Protein AF-A0A4Q3RSC8-F1 (afdb_monomer_lite)

Foldseek 3Di:
DDDDDDDDDPPPDPPVPPPPPPPPDQFQDKDKDKDDDADDDFFDKDWDQDPVRDIDIDGRFDWGFDAPVVCCVVPVPPSPPDWMKMKMWTARDNVSPDIDIDIDTRTDTGTDPDDD

Sequence (116 aa):
MKKHLIFLLLIIGASGDAAAQEKGPLFTGMYVQWGYNTEGYTRSNIQFAMGNGDKFTLHKVKAHDKPDMDAFIKSPFDISIPQYNYRIGFYLNRKKTKAIEVNFDHIKYVVTGGQT

Structure (mmCIF, N/CA/C/O backbone):
data_AF-A0A4Q3RSC8-F1
#
_entry.id   AF-A0A4Q3RSC8-F1
#
loop_
_atom_site.group_PDB
_atom_site.id
_atom_site.type_symbol
_atom_site.label_atom_id
_atom_site.label_alt_id
_atom_site.label_comp_id
_atom_site.label_asym_id
_atom_site.label_entity_id
_atom_site.label_seq_id
_atom_site.pdbx_PDB_ins_code
_atom_site.Cartn_x
_atom_site.Cartn_y
_atom_site.Cartn_z
_atom_site.occupancy
_atom_site.B_iso_or_equiv
_atom_site.auth_seq_id
_atom_site.auth_comp_id
_atom_site.auth_asym_id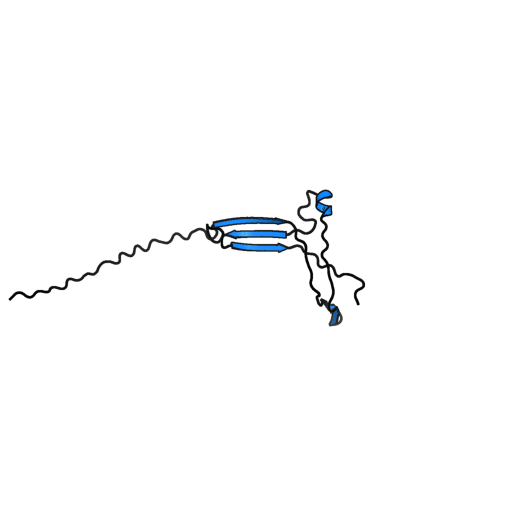
_atom_site.auth_atom_id
_atom_site.pdbx_PDB_model_num
ATOM 1 N N . MET A 1 1 ? -49.230 -55.659 56.842 1.00 42.94 1 MET A N 1
ATOM 2 C CA . MET A 1 1 ? -48.034 -55.607 55.967 1.00 42.94 1 MET A CA 1
ATOM 3 C C . MET A 1 1 ? -48.232 -54.482 54.943 1.00 42.94 1 MET A C 1
ATOM 5 O O . MET A 1 1 ? -48.767 -54.722 53.878 1.00 42.94 1 MET A O 1
ATOM 9 N N . LYS A 1 2 ? -48.102 -53.204 55.331 1.00 45.72 2 LYS A N 1
ATOM 10 C CA . LYS A 1 2 ? -46.996 -52.301 54.923 1.00 45.72 2 LYS A CA 1
ATOM 11 C C . LYS A 1 2 ? -46.200 -52.783 53.706 1.00 45.72 2 LYS A C 1
ATOM 13 O O . LYS A 1 2 ? -45.326 -53.607 53.946 1.00 45.72 2 LYS A O 1
ATOM 18 N N . LYS A 1 3 ? -46.488 -52.244 52.505 1.00 51.22 3 LYS A N 1
ATOM 19 C CA . LYS A 1 3 ? -45.582 -51.852 51.384 1.00 51.22 3 LYS A CA 1
ATOM 20 C C . LYS A 1 3 ? -46.420 -50.957 50.435 1.00 51.22 3 LYS A C 1
ATOM 22 O O . LYS A 1 3 ? -47.244 -51.475 49.699 1.00 51.22 3 LYS A O 1
ATOM 27 N N . HIS A 1 4 ? -46.549 -49.646 50.667 1.00 51.38 4 HIS A N 1
ATOM 28 C CA . HIS A 1 4 ? -45.811 -48.577 49.958 1.00 51.38 4 HIS A CA 1
ATOM 29 C C . HIS A 1 4 ? -45.485 -48.971 48.500 1.00 51.38 4 HIS A C 1
ATOM 31 O O . HIS A 1 4 ? -44.815 -49.971 48.286 1.00 51.38 4 HIS A O 1
ATOM 37 N N . LEU A 1 5 ? -45.931 -48.251 47.469 1.00 51.19 5 LEU A N 1
ATOM 38 C CA . LEU A 1 5 ? -45.363 -46.946 47.145 1.00 51.19 5 LEU A CA 1
ATOM 39 C C . LEU A 1 5 ? -46.244 -46.204 46.118 1.00 51.19 5 LEU A C 1
ATOM 41 O O . LEU A 1 5 ? -46.439 -46.659 44.995 1.00 51.19 5 LEU A O 1
ATOM 45 N N . ILE A 1 6 ? -46.750 -45.045 46.531 1.00 57.00 6 ILE A N 1
ATOM 46 C CA . ILE A 1 6 ? -47.240 -43.966 45.669 1.00 57.00 6 ILE A CA 1
ATOM 47 C C . ILE A 1 6 ? -46.019 -43.427 44.919 1.00 57.00 6 ILE A C 1
ATOM 49 O O . ILE A 1 6 ? -45.071 -42.999 45.576 1.00 57.00 6 ILE A O 1
ATOM 53 N N . PHE A 1 7 ? -46.024 -43.418 43.584 1.00 48.41 7 PHE A N 1
ATOM 54 C CA . PHE A 1 7 ? -45.086 -42.583 42.833 1.00 48.41 7 PHE A CA 1
ATOM 55 C C . PHE A 1 7 ? -45.844 -41.395 42.254 1.00 48.41 7 PHE A C 1
ATOM 57 O O . PHE A 1 7 ? -46.565 -41.481 41.264 1.00 48.41 7 PHE A O 1
ATOM 64 N N . LEU A 1 8 ? -45.731 -40.307 43.008 1.00 48.12 8 LEU A N 1
ATOM 65 C CA . LEU A 1 8 ? -46.261 -38.989 42.738 1.00 48.12 8 LEU A CA 1
ATOM 66 C C . LEU A 1 8 ? -45.620 -38.432 41.458 1.00 48.12 8 LEU A C 1
ATOM 68 O O . LEU A 1 8 ? -44.408 -38.517 41.263 1.00 48.12 8 LEU A O 1
ATOM 72 N N . LEU A 1 9 ? -46.465 -37.847 40.618 1.00 51.16 9 LEU A N 1
ATOM 73 C CA . LEU A 1 9 ? -46.137 -37.050 39.445 1.00 51.16 9 LEU A CA 1
ATOM 74 C C . LEU A 1 9 ? -45.119 -35.946 39.824 1.00 51.16 9 LEU A C 1
ATOM 76 O O . LEU A 1 9 ? -45.501 -34.932 40.403 1.00 51.16 9 LEU A O 1
ATOM 80 N N . LEU A 1 10 ? -43.831 -36.110 39.503 1.00 46.19 10 LEU A N 1
ATOM 81 C CA . LEU A 1 10 ? -42.886 -34.985 39.450 1.00 46.19 10 LEU A CA 1
ATOM 82 C C . LEU A 1 10 ? -42.822 -34.471 38.011 1.00 46.19 10 LEU A C 1
ATOM 84 O O . LEU A 1 10 ? -41.885 -34.740 37.264 1.00 46.19 10 LEU A O 1
ATOM 88 N N . ILE A 1 11 ? -43.831 -33.686 37.636 1.00 53.81 11 ILE A N 1
ATOM 89 C CA . ILE A 1 11 ? -43.637 -32.638 36.634 1.00 53.81 11 ILE A CA 1
ATOM 90 C C . ILE A 1 11 ? -42.870 -31.535 37.369 1.00 53.81 11 ILE A C 1
ATOM 92 O O . ILE A 1 11 ? -43.458 -30.609 37.923 1.00 53.81 11 ILE A O 1
ATOM 96 N N . ILE A 1 12 ? -41.545 -31.679 37.458 1.00 56.28 12 ILE A N 1
ATOM 97 C CA . ILE A 1 12 ? -40.687 -30.535 37.763 1.00 56.28 12 ILE A CA 1
ATOM 98 C C . ILE A 1 12 ? -40.787 -29.650 36.533 1.00 56.28 12 ILE A C 1
ATOM 100 O O . ILE A 1 12 ? -40.295 -30.003 35.461 1.00 56.28 12 ILE A O 1
ATOM 104 N N . GLY A 1 13 ? -41.497 -28.537 36.691 1.00 53.53 13 GLY A N 1
ATOM 105 C CA . GLY A 1 13 ? -41.574 -27.493 35.692 1.00 53.53 13 GLY A CA 1
ATOM 106 C C . GLY A 1 13 ? -40.167 -27.087 35.285 1.00 53.53 13 GLY A C 1
ATOM 107 O O . GLY A 1 13 ? -39.448 -26.440 36.043 1.00 53.53 13 GLY A O 1
ATOM 108 N N . ALA A 1 14 ? -39.791 -27.441 34.060 1.00 53.44 14 ALA A N 1
ATOM 109 C CA . ALA A 1 14 ? -38.835 -26.654 33.314 1.00 53.44 14 ALA A CA 1
ATOM 110 C C . ALA A 1 14 ? -39.550 -25.348 32.951 1.00 53.44 14 ALA A C 1
ATOM 112 O O . ALA A 1 14 ? -40.008 -25.159 31.826 1.00 53.44 14 ALA A O 1
ATOM 113 N N . SER A 1 15 ? -39.675 -24.456 33.934 1.00 53.84 15 SER A N 1
ATOM 114 C CA . SER A 1 15 ? -39.833 -23.029 33.689 1.00 53.84 15 SER A CA 1
ATOM 115 C C . SER A 1 15 ? -38.512 -22.567 33.085 1.00 53.84 15 SER A C 1
ATOM 117 O O . SER A 1 15 ? -37.646 -22.019 33.759 1.00 53.84 15 SER A O 1
ATOM 119 N N . GLY A 1 16 ? -38.295 -22.923 31.820 1.00 56.75 16 GLY A N 1
ATOM 120 C CA . GLY A 1 16 ? -37.277 -22.293 31.014 1.00 56.75 16 GLY A CA 1
ATOM 121 C C . GLY A 1 16 ? -37.757 -20.873 30.809 1.00 56.75 16 GLY A C 1
ATOM 122 O O . GLY A 1 16 ? -38.590 -20.635 29.938 1.00 56.75 16 GLY A O 1
ATOM 123 N N . ASP A 1 17 ? -37.268 -19.950 31.631 1.00 54.16 17 ASP A N 1
ATOM 124 C CA . ASP A 1 17 ? -37.293 -18.543 31.281 1.00 54.16 17 ASP A CA 1
ATOM 125 C C . ASP A 1 17 ? -36.552 -18.433 29.949 1.00 54.16 17 ASP A C 1
ATOM 127 O O . ASP A 1 17 ? -35.320 -18.444 29.881 1.00 54.16 17 ASP A O 1
ATOM 131 N N . ALA A 1 18 ? -37.313 -18.396 28.856 1.00 59.50 18 ALA A N 1
ATOM 132 C CA . ALA A 1 18 ? -36.819 -17.967 27.567 1.00 59.50 18 ALA A CA 1
ATOM 133 C C . ALA A 1 18 ? -36.558 -16.468 27.700 1.00 59.50 18 ALA A C 1
ATOM 135 O O . ALA A 1 18 ? -37.363 -15.638 27.280 1.00 59.50 18 ALA A O 1
ATOM 136 N N . ALA A 1 19 ? -35.452 -16.123 28.363 1.00 62.28 19 ALA A N 1
ATOM 137 C CA . ALA A 1 19 ? -34.943 -14.771 28.381 1.00 62.28 19 ALA A CA 1
ATOM 138 C C . ALA A 1 19 ? -34.794 -14.361 26.917 1.00 62.28 19 ALA A C 1
ATOM 140 O O . ALA A 1 19 ? -34.000 -14.947 26.176 1.00 62.28 19 ALA A O 1
ATOM 141 N N . ALA A 1 20 ? -35.621 -13.409 26.484 1.00 57.81 20 ALA A N 1
ATOM 142 C CA . ALA A 1 20 ? -35.504 -12.823 25.167 1.00 57.81 20 ALA A CA 1
ATOM 143 C C . ALA A 1 20 ? -34.071 -12.303 25.050 1.00 57.81 20 ALA A C 1
ATOM 145 O O . ALA A 1 20 ? -33.670 -11.385 25.765 1.00 57.81 20 ALA A O 1
ATOM 146 N N . GLN A 1 21 ? -33.267 -12.956 24.213 1.00 66.00 21 GLN A N 1
ATOM 147 C CA . GLN A 1 21 ? -31.901 -12.530 23.993 1.00 66.00 21 GLN A CA 1
ATOM 148 C C . GLN A 1 21 ? -31.986 -11.200 23.24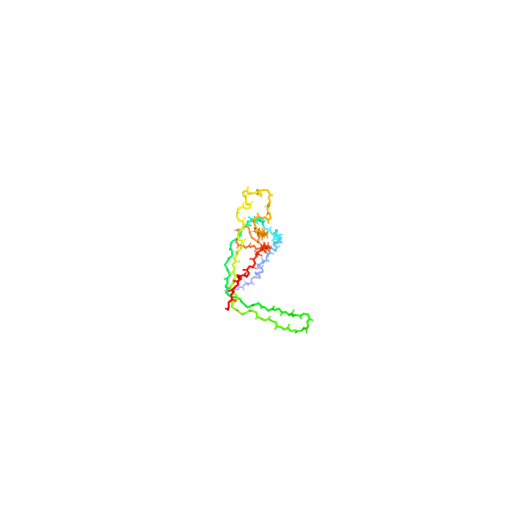9 1.00 66.00 21 GLN A C 1
ATOM 150 O O . GLN A 1 21 ? -32.230 -11.173 22.042 1.00 66.00 21 GLN A O 1
ATOM 155 N N . GLU A 1 22 ? -31.839 -10.099 23.988 1.00 67.06 22 GLU A N 1
ATOM 156 C CA . GLU A 1 22 ? -31.626 -8.767 23.433 1.00 67.06 22 GLU A CA 1
ATOM 157 C C . GLU A 1 22 ? -30.555 -8.909 22.349 1.00 67.06 22 GLU A C 1
ATOM 159 O O . GLU A 1 22 ? -29.409 -9.286 22.632 1.00 67.06 22 GLU A O 1
ATOM 164 N N . LYS A 1 23 ? -30.941 -8.710 21.083 1.00 72.06 23 LYS A N 1
ATOM 165 C CA . LYS A 1 23 ? -29.988 -8.763 19.978 1.00 72.06 23 LYS A CA 1
ATOM 166 C C . LYS A 1 23 ? -29.015 -7.616 20.201 1.00 72.06 23 LYS A C 1
ATOM 168 O O . LYS A 1 23 ? -29.345 -6.459 19.959 1.00 72.06 23 LYS A O 1
ATOM 173 N N . GLY A 1 24 ? -27.829 -7.953 20.705 1.00 73.81 24 GLY A N 1
ATOM 174 C CA . GLY A 1 24 ? -26.742 -7.001 20.865 1.00 73.81 24 GLY A CA 1
ATOM 175 C C . GLY A 1 24 ? -26.449 -6.285 19.541 1.00 73.81 24 GLY A C 1
ATOM 176 O O . GLY A 1 24 ? -26.800 -6.793 18.471 1.00 73.81 24 GLY A O 1
ATOM 177 N N . PRO A 1 25 ? -25.809 -5.105 19.591 1.00 82.62 25 PRO A N 1
ATOM 178 C CA . PRO A 1 25 ? -25.523 -4.344 18.385 1.00 82.62 25 PRO A CA 1
ATOM 179 C C . PRO A 1 25 ? -24.707 -5.195 17.406 1.00 82.62 25 PRO A C 1
ATOM 181 O O . PRO A 1 25 ? -23.785 -5.904 17.814 1.00 82.62 25 PRO A O 1
ATOM 184 N N . LEU A 1 26 ? -25.053 -5.106 16.116 1.00 84.69 26 LEU A N 1
ATOM 185 C CA . LEU A 1 26 ? -24.409 -5.869 15.039 1.00 84.69 26 LEU A CA 1
ATOM 186 C C . LEU A 1 26 ? -22.887 -5.656 15.013 1.00 84.69 26 LEU A C 1
ATOM 188 O O . LEU A 1 26 ? -22.131 -6.585 14.738 1.00 84.69 26 LEU A O 1
ATOM 192 N N . PHE A 1 27 ? -22.452 -4.441 15.351 1.00 91.69 27 PHE A N 1
ATOM 193 C CA . PHE A 1 27 ? -21.052 -4.071 15.486 1.00 91.69 27 PHE A CA 1
ATOM 194 C C . PHE A 1 27 ? -20.775 -3.532 16.884 1.00 91.69 27 PHE A C 1
ATOM 196 O O . PHE A 1 27 ? -21.566 -2.783 17.453 1.00 91.69 27 PHE A O 1
ATOM 203 N N . THR A 1 28 ? -19.619 -3.886 17.436 1.00 93.56 28 THR A N 1
ATOM 204 C CA . THR A 1 28 ? -19.209 -3.486 18.790 1.00 93.56 28 THR A CA 1
ATOM 205 C C . THR A 1 28 ? -18.173 -2.364 18.797 1.00 93.56 28 THR A C 1
ATOM 207 O O . THR A 1 28 ? -17.699 -1.972 19.861 1.00 93.56 28 THR A O 1
ATOM 210 N N . GLY A 1 29 ? -17.772 -1.882 17.620 1.00 95.19 29 GLY A N 1
ATOM 211 C CA . GLY A 1 29 ? -16.835 -0.778 17.442 1.00 95.19 29 GLY A CA 1
ATOM 212 C C . GLY A 1 29 ? -16.362 -0.656 15.995 1.00 95.19 29 GLY A C 1
ATOM 213 O O . GLY A 1 29 ? -16.588 -1.560 15.192 1.00 95.19 29 GLY A O 1
ATOM 214 N N . MET A 1 30 ? -15.670 0.440 15.693 1.00 96.62 30 MET A N 1
ATOM 215 C CA . MET A 1 30 ? -15.120 0.755 14.372 1.00 96.62 30 MET A CA 1
ATOM 216 C C . MET A 1 30 ? -13.650 1.172 14.495 1.00 96.62 30 MET A C 1
ATOM 218 O O . MET A 1 30 ? -13.226 1.646 15.553 1.00 96.62 30 MET A O 1
ATOM 222 N N . TYR A 1 31 ? -12.884 1.000 13.422 1.00 96.38 31 TYR A N 1
ATOM 223 C CA . TYR A 1 31 ? -11.552 1.575 13.267 1.00 96.38 31 TYR A CA 1
ATOM 224 C C . TYR A 1 31 ? -11.340 2.092 11.843 1.00 96.38 31 TYR A C 1
ATOM 226 O O . TYR A 1 31 ? -11.988 1.639 10.898 1.00 96.38 31 TYR A O 1
ATOM 234 N N . VAL A 1 32 ? -10.407 3.033 11.716 1.00 96.00 32 VAL A N 1
ATOM 235 C CA . VAL A 1 32 ? -9.948 3.594 10.443 1.00 96.00 32 VAL A CA 1
ATOM 236 C C . VAL A 1 32 ? -8.428 3.510 10.414 1.00 96.00 32 VAL A C 1
ATOM 238 O O . VAL A 1 32 ? -7.779 3.787 11.423 1.00 96.00 32 VAL A O 1
ATOM 241 N N . GLN A 1 33 ? -7.870 3.116 9.273 1.00 93.44 33 GLN A N 1
ATOM 242 C CA . GLN A 1 33 ? -6.435 3.172 9.006 1.00 93.44 33 GLN A CA 1
ATOM 243 C C . GLN A 1 33 ? -6.206 3.882 7.677 1.00 93.44 33 GLN A C 1
ATOM 245 O O . GLN A 1 33 ? -6.977 3.712 6.731 1.00 93.44 33 GLN A O 1
ATOM 250 N N . TRP A 1 34 ? -5.139 4.666 7.628 1.00 90.94 34 TRP A N 1
ATOM 251 C CA . TRP A 1 34 ? -4.661 5.335 6.432 1.00 90.94 34 TRP A CA 1
ATOM 252 C C . TRP A 1 34 ? -3.141 5.338 6.460 1.00 90.94 34 TRP A C 1
ATOM 254 O O . TRP A 1 34 ? -2.537 5.504 7.525 1.00 90.94 34 TRP A O 1
ATOM 264 N N . GLY A 1 35 ? -2.533 5.138 5.303 1.00 87.44 35 GLY A N 1
ATOM 265 C CA . GLY A 1 35 ? -1.092 5.086 5.198 1.00 87.44 35 GLY A CA 1
ATOM 266 C C . GLY A 1 35 ? -0.627 4.744 3.797 1.00 87.44 35 GLY A C 1
ATOM 267 O O . GLY A 1 35 ? -1.321 4.980 2.810 1.00 87.44 35 GLY A O 1
ATOM 268 N N . TYR A 1 36 ? 0.584 4.205 3.745 1.00 85.88 36 TYR A N 1
ATOM 269 C CA . TYR A 1 36 ? 1.352 4.011 2.527 1.00 85.88 36 TYR A CA 1
ATOM 270 C C . TYR A 1 36 ? 2.003 2.641 2.569 1.00 85.88 36 TYR A C 1
ATOM 272 O O . TYR A 1 36 ? 2.421 2.185 3.635 1.00 85.88 36 TYR A O 1
ATOM 280 N N . ASN A 1 37 ? 2.084 2.002 1.410 1.00 85.44 37 ASN A N 1
ATOM 281 C CA . ASN A 1 37 ? 2.720 0.705 1.244 1.00 85.44 37 ASN A CA 1
ATOM 282 C C . ASN A 1 37 ? 3.967 0.849 0.368 1.00 85.44 37 ASN A C 1
ATOM 284 O O . ASN A 1 37 ? 4.139 1.840 -0.342 1.00 85.44 37 ASN A O 1
ATOM 288 N N . THR A 1 38 ? 4.834 -0.153 0.455 1.00 86.69 38 THR A N 1
ATOM 289 C CA . THR A 1 38 ? 5.852 -0.428 -0.555 1.00 86.69 38 THR A CA 1
ATOM 290 C C . THR A 1 38 ? 5.577 -1.806 -1.134 1.00 86.69 38 THR A C 1
ATOM 292 O O . THR A 1 38 ? 5.249 -2.746 -0.402 1.00 86.69 38 THR A O 1
ATOM 295 N N . GLU A 1 39 ? 5.691 -1.938 -2.452 1.00 88.00 39 GLU A N 1
ATOM 296 C CA . GLU A 1 39 ? 5.307 -3.165 -3.146 1.00 88.00 39 GLU A CA 1
ATOM 297 C C . GLU A 1 39 ? 6.507 -3.937 -3.707 1.00 88.00 39 GLU A C 1
ATOM 299 O O . GLU A 1 39 ? 7.436 -3.402 -4.314 1.00 88.00 39 GLU A O 1
ATOM 304 N N . GLY A 1 40 ? 6.455 -5.259 -3.543 1.00 91.75 40 GLY A N 1
ATOM 305 C CA . GLY A 1 40 ? 7.339 -6.201 -4.219 1.00 91.75 40 GLY A CA 1
ATOM 306 C C . GLY A 1 40 ? 6.567 -6.976 -5.280 1.00 91.75 40 GLY A C 1
ATOM 307 O O . GLY A 1 40 ? 5.569 -7.624 -4.968 1.00 91.75 40 GLY A O 1
ATOM 308 N N . TYR A 1 41 ? 7.045 -6.957 -6.524 1.00 93.69 41 TYR A N 1
ATOM 309 C CA . TYR A 1 41 ? 6.415 -7.680 -7.630 1.00 93.69 41 TYR A CA 1
ATOM 310 C C . TYR A 1 41 ? 7.236 -8.902 -8.045 1.00 93.69 41 TYR A C 1
ATOM 312 O O . TYR A 1 41 ? 8.452 -8.832 -8.240 1.00 93.69 41 TYR A O 1
ATOM 320 N N . THR A 1 42 ? 6.555 -10.032 -8.227 1.00 95.12 42 THR A N 1
ATOM 321 C CA . THR A 1 42 ? 7.123 -11.210 -8.888 1.00 95.12 42 THR A CA 1
ATOM 322 C C . THR A 1 42 ? 7.105 -11.029 -10.407 1.00 95.12 42 THR A C 1
ATOM 324 O O . THR A 1 42 ? 6.525 -10.082 -10.942 1.00 95.12 42 THR A O 1
ATOM 327 N N . ARG A 1 43 ? 7.763 -11.940 -11.135 1.00 95.62 43 ARG A N 1
ATOM 328 C CA . ARG A 1 43 ? 7.669 -11.954 -12.599 1.00 95.62 43 ARG A CA 1
ATOM 329 C C . ARG A 1 43 ? 6.253 -12.326 -13.024 1.00 95.62 43 ARG A C 1
ATOM 331 O O . ARG A 1 43 ? 5.725 -13.331 -12.553 1.00 95.62 43 ARG A O 1
ATOM 338 N N . SER A 1 44 ? 5.683 -11.564 -13.948 1.00 94.62 44 SER A N 1
ATOM 339 C CA . SER A 1 44 ? 4.317 -11.767 -14.436 1.00 94.62 44 SER A CA 1
ATOM 340 C C . SER A 1 44 ? 4.276 -11.904 -15.958 1.00 94.62 44 SER A C 1
ATOM 342 O O . SER A 1 44 ? 5.222 -11.542 -16.661 1.00 94.62 44 SER A O 1
ATOM 344 N N . ASN A 1 45 ? 3.179 -12.458 -16.473 1.00 95.56 45 ASN A N 1
ATOM 345 C CA . ASN A 1 45 ? 2.864 -12.402 -17.895 1.00 95.56 45 ASN A CA 1
ATOM 346 C C . ASN A 1 45 ? 1.770 -11.353 -18.096 1.00 95.56 45 ASN A C 1
ATOM 348 O O . ASN A 1 45 ? 0.793 -11.353 -17.349 1.00 95.56 45 ASN A O 1
ATOM 352 N N . ILE A 1 46 ? 1.917 -10.492 -19.100 1.00 94.19 46 ILE A N 1
ATOM 353 C CA . ILE A 1 46 ? 0.930 -9.456 -19.412 1.00 94.19 46 ILE A CA 1
ATOM 354 C C . ILE A 1 46 ? 0.356 -9.739 -20.788 1.00 94.19 46 ILE A C 1
ATOM 356 O O . ILE A 1 46 ? 1.102 -9.813 -21.762 1.00 94.19 46 ILE A O 1
ATOM 360 N N . GLN A 1 47 ? -0.959 -9.905 -20.860 1.00 95.00 47 GLN A N 1
ATOM 361 C CA . GLN A 1 47 ? -1.659 -10.203 -22.100 1.00 95.00 47 GLN A CA 1
ATOM 362 C C . GLN A 1 47 ? -2.532 -9.020 -22.511 1.00 95.00 47 GLN A C 1
ATOM 364 O O . GLN A 1 47 ? -3.324 -8.521 -21.714 1.00 95.00 47 GLN A O 1
ATOM 369 N N . PHE A 1 48 ? -2.419 -8.616 -23.772 1.00 94.00 48 PHE A N 1
ATOM 370 C CA . PHE A 1 48 ? -3.206 -7.543 -24.362 1.00 94.00 48 PHE A CA 1
ATOM 371 C C . PHE A 1 48 ? -3.967 -8.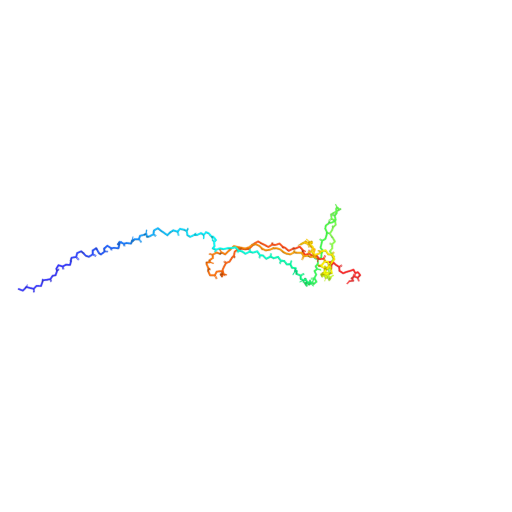079 -25.571 1.00 94.00 48 PHE A C 1
ATOM 373 O O . PHE A 1 48 ? -3.400 -8.775 -26.417 1.00 94.00 48 PHE A O 1
ATOM 380 N N . ALA A 1 49 ? -5.259 -7.762 -25.636 1.00 95.19 49 ALA A N 1
ATOM 381 C CA . ALA A 1 49 ? -6.068 -7.970 -26.827 1.00 95.19 49 ALA A CA 1
ATOM 382 C C . ALA A 1 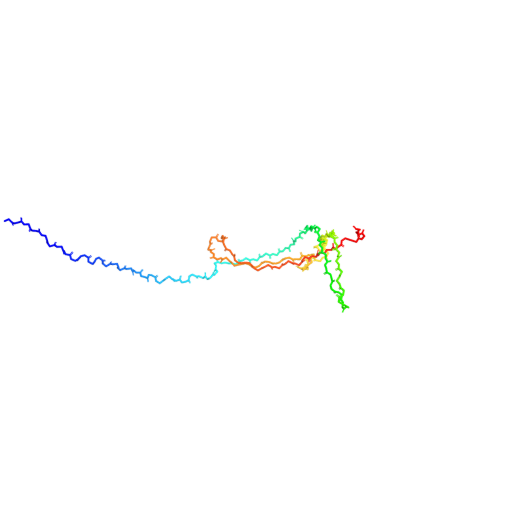49 ? -6.055 -6.681 -27.649 1.00 95.19 49 ALA A C 1
ATOM 384 O O . ALA A 1 49 ? -6.402 -5.609 -27.153 1.00 95.19 49 ALA A O 1
ATOM 385 N N . MET A 1 50 ? -5.628 -6.795 -28.896 1.00 92.56 50 MET A N 1
ATOM 386 C CA . MET A 1 50 ? -5.587 -5.701 -29.850 1.00 92.56 50 MET A CA 1
ATOM 387 C C . MET A 1 50 ? -6.970 -5.522 -30.482 1.00 92.56 50 MET A C 1
ATOM 389 O O . MET A 1 50 ? -7.744 -6.472 -30.602 1.00 92.56 50 MET A O 1
ATOM 393 N N . GLY A 1 51 ? -7.285 -4.304 -30.931 1.00 92.56 51 GLY A N 1
ATOM 394 C CA . GLY A 1 51 ? -8.580 -4.006 -31.559 1.00 92.56 51 GLY A CA 1
ATOM 395 C C . GLY A 1 51 ? -8.852 -4.791 -32.851 1.00 92.56 51 GLY A C 1
ATOM 396 O O . GLY A 1 51 ? -10.005 -4.947 -33.236 1.00 92.56 51 GLY A O 1
ATOM 397 N N . ASN A 1 52 ? -7.809 -5.319 -33.498 1.00 94.25 52 ASN A N 1
ATOM 398 C CA . ASN A 1 52 ? -7.907 -6.185 -34.676 1.00 94.25 52 ASN A CA 1
ATOM 399 C C . ASN A 1 52 ? -8.139 -7.675 -34.335 1.00 94.25 52 ASN A C 1
ATOM 401 O O . ASN A 1 52 ? -8.234 -8.490 -35.246 1.00 94.25 52 ASN A O 1
ATOM 405 N N . GLY A 1 53 ? -8.224 -8.038 -33.050 1.00 92.44 53 GLY A N 1
ATOM 406 C CA . GLY A 1 53 ? -8.416 -9.415 -32.584 1.00 92.44 53 GLY A CA 1
ATOM 407 C C . GLY A 1 53 ? -7.126 -10.166 -32.238 1.00 92.44 53 GLY A C 1
ATOM 408 O O . GLY A 1 53 ? -7.203 -11.241 -31.635 1.00 92.44 53 GLY A O 1
ATOM 409 N N . ASP A 1 54 ? -5.955 -9.601 -32.541 1.00 94.69 54 ASP A N 1
ATOM 410 C CA . ASP A 1 54 ? -4.679 -10.214 -32.181 1.00 94.69 54 ASP A CA 1
ATOM 411 C C . ASP A 1 54 ? -4.473 -10.212 -30.664 1.00 94.69 54 ASP A C 1
ATOM 413 O O . ASP A 1 54 ? -4.890 -9.302 -29.941 1.00 94.69 54 ASP A O 1
ATOM 417 N N . LYS A 1 55 ? -3.792 -11.242 -30.165 1.00 95.12 55 LYS A N 1
ATOM 418 C CA . LYS A 1 55 ? -3.427 -11.363 -28.752 1.00 95.12 55 LYS A CA 1
ATOM 419 C C . LYS A 1 55 ? -1.916 -11.314 -28.628 1.00 95.12 55 LYS A C 1
ATOM 421 O O . LYS A 1 55 ? -1.223 -12.178 -29.157 1.00 95.12 55 LYS A O 1
ATOM 426 N N . PHE A 1 56 ? -1.417 -10.334 -27.891 1.00 93.38 56 PHE A N 1
ATOM 427 C CA . PHE A 1 56 ? 0.001 -10.192 -27.596 1.00 93.38 56 PHE A CA 1
ATOM 428 C C . PHE A 1 56 ? 0.260 -10.528 -26.130 1.00 93.38 56 PHE A C 1
ATOM 430 O O . PHE A 1 56 ? -0.485 -10.088 -25.255 1.00 93.38 56 PHE A O 1
ATOM 437 N N . THR A 1 57 ? 1.305 -11.312 -25.856 1.00 94.12 57 THR A N 1
ATOM 438 C CA . THR A 1 57 ? 1.697 -11.668 -24.486 1.00 94.12 57 THR A CA 1
ATOM 439 C C . THR A 1 57 ? 3.152 -11.298 -24.244 1.00 94.12 57 THR A C 1
ATOM 441 O O . THR A 1 57 ? 4.046 -11.784 -24.932 1.00 94.12 57 THR A O 1
ATOM 444 N N . LEU A 1 58 ? 3.391 -10.468 -23.232 1.00 92.75 58 LEU A N 1
ATOM 445 C CA . LEU A 1 58 ? 4.709 -10.243 -22.657 1.00 92.75 58 LEU A CA 1
ATOM 446 C C . LEU A 1 58 ? 4.961 -11.300 -21.584 1.00 92.75 58 LEU A C 1
ATOM 448 O O . LEU A 1 58 ? 4.191 -11.402 -20.629 1.00 92.75 58 LEU A O 1
ATOM 452 N N . HIS A 1 59 ? 6.031 -12.077 -21.724 1.00 94.38 59 HIS A N 1
ATOM 453 C CA . HIS A 1 59 ? 6.350 -13.156 -20.793 1.00 94.38 59 HIS A CA 1
ATOM 454 C C . HIS A 1 59 ? 7.393 -12.744 -19.754 1.00 94.38 59 HIS A C 1
ATOM 456 O O . HIS A 1 59 ? 8.373 -12.082 -20.078 1.00 94.38 59 HIS A O 1
ATOM 462 N N . LYS A 1 60 ? 7.220 -13.211 -18.510 1.00 94.94 60 LYS A N 1
ATOM 463 C CA . LYS A 1 60 ? 8.197 -13.078 -17.409 1.00 94.94 60 LYS A CA 1
ATOM 464 C C . LYS A 1 60 ? 8.679 -11.639 -17.160 1.00 94.94 60 LYS A C 1
ATOM 466 O O . LYS A 1 60 ? 9.819 -11.431 -16.719 1.00 94.94 60 LYS A O 1
ATOM 471 N N . VAL A 1 61 ? 7.791 -10.676 -17.382 1.00 95.25 61 VAL A N 1
ATOM 472 C CA . VAL A 1 61 ? 8.023 -9.246 -17.191 1.00 95.25 61 VAL A CA 1
ATOM 473 C C . VAL A 1 61 ? 8.416 -8.991 -15.746 1.00 95.25 61 VAL A C 1
ATOM 475 O O . VAL A 1 61 ? 7.781 -9.499 -14.820 1.00 95.25 61 VAL A O 1
ATOM 478 N N . LYS A 1 62 ? 9.471 -8.202 -15.550 1.00 95.62 62 LYS A N 1
ATOM 479 C CA . LYS A 1 62 ? 9.841 -7.690 -14.230 1.00 95.62 62 LYS A CA 1
ATOM 480 C C . LYS A 1 62 ? 9.298 -6.270 -14.075 1.00 95.62 62 LYS A C 1
ATOM 482 O O . LYS A 1 62 ? 9.484 -5.422 -14.949 1.00 95.62 62 LYS A O 1
ATOM 487 N N . ALA A 1 63 ? 8.665 -6.029 -12.939 1.00 94.94 63 ALA A N 1
ATOM 488 C CA . ALA A 1 63 ? 8.165 -4.728 -12.535 1.00 94.94 63 ALA A CA 1
ATOM 489 C C . ALA A 1 63 ? 8.753 -4.312 -11.191 1.00 94.94 63 ALA A C 1
ATOM 491 O O . ALA A 1 63 ? 9.398 -5.104 -10.500 1.00 94.94 63 ALA A O 1
ATOM 492 N N . HIS A 1 64 ? 8.546 -3.049 -10.856 1.00 92.88 64 HIS A N 1
ATOM 493 C CA . HIS A 1 64 ? 8.992 -2.437 -9.617 1.00 92.88 64 HIS A CA 1
ATOM 494 C C . HIS A 1 64 ? 7.932 -1.457 -9.118 1.00 92.88 64 HIS A C 1
ATOM 496 O O . HIS A 1 64 ? 7.090 -0.988 -9.889 1.00 92.88 64 HIS A O 1
ATOM 502 N N . ASP A 1 65 ? 7.978 -1.190 -7.818 1.00 91.75 65 ASP A N 1
ATOM 503 C CA . ASP A 1 65 ? 7.226 -0.110 -7.194 1.00 91.75 65 ASP A CA 1
ATOM 504 C C . ASP A 1 65 ? 7.798 1.259 -7.608 1.00 91.75 65 ASP A C 1
ATOM 506 O O . ASP A 1 65 ? 8.954 1.384 -8.023 1.00 91.75 65 ASP A O 1
ATOM 510 N N . LYS A 1 66 ? 6.964 2.290 -7.503 1.00 87.56 66 LYS A N 1
ATOM 511 C CA . LYS A 1 66 ? 7.293 3.700 -7.678 1.00 87.56 66 LYS A CA 1
ATOM 512 C C . LYS A 1 66 ? 6.964 4.463 -6.385 1.00 87.56 66 LYS A C 1
ATOM 514 O O . LYS A 1 66 ? 5.994 5.231 -6.358 1.00 87.56 66 LYS A O 1
ATOM 519 N N . PRO A 1 67 ? 7.750 4.273 -5.312 1.00 80.94 67 PRO A N 1
ATOM 520 C CA . PRO A 1 67 ? 7.559 5.032 -4.086 1.00 80.94 67 PRO A CA 1
ATOM 521 C C . PRO A 1 67 ? 7.854 6.513 -4.364 1.00 80.94 67 PRO A C 1
ATOM 523 O O . PRO A 1 67 ? 8.883 6.845 -4.946 1.00 80.94 67 PRO A O 1
ATOM 526 N N . ASP A 1 68 ? 6.954 7.407 -3.958 1.00 80.00 68 ASP A N 1
ATOM 527 C CA . ASP A 1 68 ? 7.099 8.863 -4.146 1.00 80.00 68 ASP A CA 1
ATOM 528 C C . ASP A 1 68 ? 7.230 9.585 -2.788 1.00 80.00 68 ASP A C 1
ATOM 530 O O . ASP A 1 68 ? 6.627 10.616 -2.513 1.00 80.00 68 ASP A O 1
ATOM 534 N N . MET A 1 69 ? 8.000 8.987 -1.874 1.00 77.56 69 MET A N 1
ATOM 535 C CA . MET A 1 69 ? 8.091 9.419 -0.469 1.00 77.56 69 MET A CA 1
ATOM 536 C C . MET A 1 69 ? 8.575 10.871 -0.301 1.00 77.56 69 MET A C 1
ATOM 538 O O . MET A 1 69 ? 8.262 11.516 0.696 1.00 77.56 69 MET A O 1
ATOM 542 N N . ASP A 1 70 ? 9.264 11.436 -1.292 1.00 79.38 70 ASP A N 1
ATOM 543 C CA . ASP A 1 70 ? 9.645 12.853 -1.299 1.00 79.38 70 ASP A CA 1
ATOM 544 C C . ASP A 1 70 ? 8.433 13.801 -1.302 1.00 79.38 70 ASP A C 1
ATOM 546 O O . ASP A 1 70 ? 8.542 14.962 -0.892 1.00 79.38 70 ASP A O 1
ATOM 550 N N . ALA A 1 71 ? 7.269 13.328 -1.755 1.00 75.50 71 ALA A N 1
ATOM 551 C CA . ALA A 1 71 ? 6.037 14.101 -1.767 1.00 75.50 71 ALA A CA 1
ATOM 552 C C . ALA A 1 71 ? 5.539 14.463 -0.362 1.00 75.50 71 ALA A C 1
ATOM 554 O O . ALA A 1 71 ? 4.902 15.501 -0.214 1.00 75.50 71 ALA A O 1
ATOM 555 N N . PHE A 1 72 ? 5.899 13.705 0.682 1.00 73.88 72 PHE A N 1
ATOM 556 C CA . PHE A 1 72 ? 5.557 14.071 2.062 1.00 73.88 72 PHE A CA 1
ATOM 557 C C . PHE A 1 72 ? 6.122 15.428 2.474 1.00 73.88 72 PHE A C 1
ATOM 559 O O . PHE A 1 72 ? 5.492 16.165 3.227 1.00 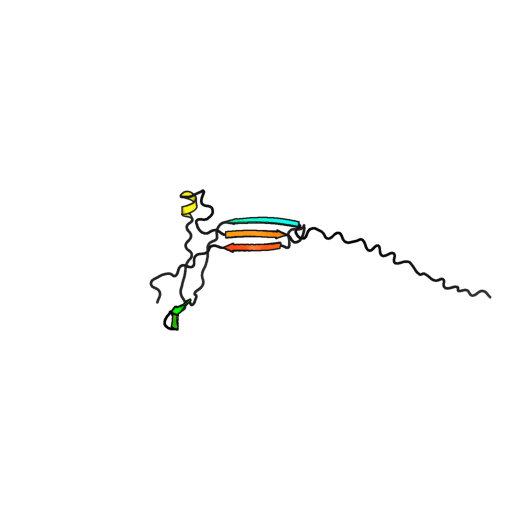73.88 72 PHE A O 1
ATOM 566 N N . ILE A 1 73 ? 7.322 15.750 1.988 1.00 77.94 73 ILE A N 1
ATOM 567 C CA . ILE A 1 73 ? 8.004 17.005 2.305 1.00 77.94 73 ILE A CA 1
ATOM 568 C C . ILE A 1 73 ? 7.510 18.119 1.376 1.00 77.94 73 ILE A C 1
ATOM 570 O O . ILE A 1 73 ? 7.353 19.259 1.806 1.00 77.94 73 ILE A O 1
ATOM 574 N N . LYS A 1 74 ? 7.260 17.796 0.100 1.00 81.31 74 LYS A N 1
ATOM 575 C CA . LYS A 1 74 ? 6.876 18.774 -0.933 1.00 81.31 74 LYS A CA 1
ATOM 576 C C . LYS A 1 74 ? 5.401 19.187 -0.860 1.00 81.31 74 LYS A C 1
ATOM 578 O O . LYS A 1 74 ? 5.096 20.345 -1.127 1.00 81.31 74 LYS A O 1
ATOM 583 N N . SER A 1 75 ? 4.520 18.268 -0.468 1.00 80.75 75 SER A N 1
ATOM 584 C CA . SER A 1 75 ? 3.064 18.448 -0.415 1.00 80.75 75 SER A CA 1
ATOM 585 C C . SER A 1 75 ? 2.471 17.821 0.860 1.00 80.75 75 SER A C 1
ATOM 587 O O . SER A 1 75 ? 1.701 16.866 0.785 1.00 80.75 75 SER A O 1
ATOM 589 N N . PRO A 1 76 ? 2.779 18.352 2.058 1.00 75.38 76 PRO A N 1
ATOM 590 C CA . PRO A 1 76 ? 2.402 17.734 3.338 1.00 75.38 76 PRO A CA 1
ATOM 591 C C . PRO A 1 76 ? 0.887 17.664 3.598 1.00 75.38 76 PRO A C 1
ATOM 593 O O . PRO A 1 76 ? 0.450 16.932 4.484 1.00 75.38 76 PRO A O 1
ATOM 596 N N . PHE A 1 77 ? 0.083 18.425 2.852 1.00 80.50 77 PHE A N 1
ATOM 597 C CA . PHE A 1 77 ? -1.378 18.429 2.971 1.00 80.50 77 PHE A CA 1
ATOM 598 C C . PHE A 1 77 ? -2.073 17.478 1.986 1.00 80.50 77 PHE A C 1
ATOM 600 O O . PHE A 1 77 ? -3.277 17.251 2.114 1.00 80.50 77 PHE A O 1
ATOM 607 N N . ASP A 1 78 ? -1.341 16.897 1.030 1.00 78.94 78 ASP A N 1
ATOM 608 C CA . ASP A 1 78 ? -1.904 15.952 0.069 1.00 78.94 78 ASP A CA 1
ATOM 609 C C . ASP A 1 78 ? -1.938 14.540 0.650 1.00 78.94 78 ASP A C 1
ATOM 611 O O . ASP A 1 78 ? -1.023 13.739 0.489 1.00 78.94 78 ASP A O 1
ATOM 615 N N . ILE A 1 79 ? -3.066 14.185 1.261 1.00 73.56 79 ILE A N 1
ATOM 616 C CA . ILE A 1 79 ? -3.314 12.840 1.810 1.00 73.56 79 ILE A CA 1
ATOM 617 C C . ILE A 1 79 ? -3.438 11.730 0.741 1.00 73.56 79 ILE A C 1
ATOM 619 O O . ILE A 1 79 ? -3.720 10.574 1.057 1.00 73.56 79 ILE A O 1
ATOM 623 N N . SER A 1 80 ? -3.302 12.080 -0.538 1.00 73.31 80 SER A N 1
ATOM 624 C CA . SER A 1 80 ? -3.447 11.162 -1.674 1.00 73.31 80 SER A CA 1
ATOM 625 C C . SER A 1 80 ? -2.126 10.869 -2.395 1.00 73.31 80 SER A C 1
ATOM 627 O O . SER A 1 80 ? -2.095 10.094 -3.350 1.00 73.31 80 SER A O 1
ATOM 629 N N . ILE A 1 81 ? -1.019 11.459 -1.943 1.00 72.06 81 ILE A N 1
ATOM 630 C CA . ILE A 1 81 ? 0.313 11.308 -2.533 1.00 72.06 81 ILE A CA 1
ATOM 631 C C . ILE A 1 81 ? 1.264 10.971 -1.380 1.00 72.06 81 ILE A C 1
ATOM 633 O O . ILE A 1 81 ? 1.169 11.625 -0.345 1.00 72.06 81 ILE A O 1
ATOM 637 N N . PRO A 1 82 ? 2.181 9.988 -1.497 1.00 66.50 82 PRO A N 1
ATOM 638 C CA . PRO A 1 82 ? 2.626 9.263 -2.704 1.00 66.50 82 PRO A CA 1
ATOM 639 C C . PRO A 1 82 ? 1.784 8.123 -3.302 1.00 66.50 82 PRO A C 1
ATOM 641 O O . PRO A 1 82 ? 1.605 8.073 -4.520 1.00 66.50 82 PRO A O 1
ATOM 644 N N . GLN A 1 83 ? 1.293 7.187 -2.501 1.00 74.62 83 GLN A N 1
ATOM 645 C CA . GLN A 1 83 ? 0.439 6.061 -2.911 1.00 74.62 83 GLN A CA 1
ATOM 646 C C . GLN A 1 83 ? -0.322 5.628 -1.658 1.00 74.62 83 GLN A C 1
ATOM 648 O O . GLN A 1 83 ? 0.280 5.079 -0.741 1.00 74.62 83 GLN A O 1
ATOM 653 N N . TYR A 1 84 ? -1.610 5.944 -1.565 1.00 83.19 84 TYR A N 1
ATOM 654 C CA . TYR A 1 84 ? -2.348 5.828 -0.310 1.00 83.19 84 TYR A CA 1
ATOM 655 C C . TYR A 1 84 ? -3.163 4.539 -0.237 1.00 83.19 84 TYR A C 1
ATOM 657 O O . TYR A 1 84 ? -3.686 4.034 -1.235 1.00 83.19 84 TYR A O 1
ATOM 665 N N . ASN A 1 85 ? -3.312 4.046 0.984 1.00 89.94 85 ASN A N 1
ATOM 666 C CA . ASN A 1 85 ? -4.282 3.031 1.339 1.00 89.94 85 ASN A CA 1
ATOM 667 C C . ASN A 1 85 ? -5.257 3.576 2.378 1.00 89.94 85 ASN A C 1
ATOM 669 O O . ASN A 1 85 ? -4.917 4.439 3.191 1.00 89.94 85 ASN A O 1
ATOM 673 N N . TYR A 1 86 ? -6.487 3.077 2.343 1.00 92.19 86 TYR A N 1
ATOM 674 C CA . TYR A 1 86 ? -7.451 3.305 3.407 1.00 92.19 86 TYR A CA 1
ATOM 675 C C . TYR A 1 86 ? -8.184 2.017 3.745 1.00 92.19 86 TYR A C 1
ATOM 677 O O . TYR A 1 86 ? -8.512 1.203 2.880 1.00 92.19 86 TYR A O 1
ATOM 685 N N . ARG A 1 87 ? -8.432 1.837 5.039 1.00 95.19 87 ARG A N 1
ATOM 686 C CA . ARG A 1 87 ? -9.127 0.678 5.593 1.00 95.19 87 ARG A CA 1
ATOM 687 C C . ARG A 1 87 ? -10.155 1.157 6.593 1.00 95.19 87 ARG A C 1
ATOM 689 O O . ARG A 1 87 ? -9.836 1.944 7.486 1.00 95.19 87 ARG A O 1
ATOM 696 N N . ILE A 1 88 ? -11.376 0.664 6.455 1.00 96.75 88 ILE A N 1
ATOM 697 C CA . ILE A 1 88 ? -12.459 0.911 7.402 1.00 96.75 88 ILE A CA 1
ATOM 698 C C . ILE A 1 88 ? -12.979 -0.447 7.837 1.00 96.75 88 ILE A C 1
ATOM 700 O O . ILE A 1 88 ? -13.384 -1.257 7.000 1.00 96.75 88 ILE A O 1
ATOM 704 N N . GLY A 1 89 ? -12.966 -0.695 9.144 1.00 97.12 89 GLY A N 1
ATOM 705 C CA . GLY A 1 89 ? -13.402 -1.972 9.687 1.00 97.12 89 GLY A CA 1
ATOM 706 C C . GLY A 1 89 ? -14.337 -1.852 10.877 1.00 97.12 89 GLY A C 1
ATOM 707 O O . GLY A 1 89 ? -14.294 -0.892 11.650 1.00 97.12 89 GLY A O 1
ATOM 708 N N . PHE A 1 90 ? -15.183 -2.868 11.024 1.00 97.38 90 PHE A N 1
ATOM 709 C CA . PHE A 1 90 ? -16.210 -2.973 12.052 1.00 97.38 90 PHE A CA 1
ATOM 710 C C . PHE A 1 90 ? -16.014 -4.259 12.854 1.00 97.38 90 PHE A C 1
ATOM 712 O O . PHE A 1 90 ? -16.003 -5.360 12.300 1.00 97.38 90 PHE A O 1
ATOM 719 N N . TYR A 1 91 ? -15.867 -4.131 14.173 1.00 97.69 91 TYR A N 1
ATOM 720 C CA . TYR A 1 91 ? -15.683 -5.272 15.065 1.00 97.69 91 TYR A CA 1
ATOM 721 C C . TYR A 1 91 ? -16.997 -6.023 15.273 1.00 97.69 91 TYR A C 1
ATOM 723 O O . TYR A 1 91 ? -18.018 -5.429 15.615 1.00 97.69 91 TYR A O 1
ATOM 731 N N . LEU A 1 92 ? -16.935 -7.345 15.144 1.00 95.06 92 LEU A N 1
ATOM 732 C CA . LEU A 1 92 ? -18.062 -8.264 15.330 1.00 95.06 92 LEU A CA 1
ATOM 733 C C . LEU A 1 92 ? -18.192 -8.739 16.785 1.00 95.06 92 LEU A C 1
ATOM 735 O O . LEU A 1 92 ? -19.119 -9.467 17.133 1.00 95.06 92 LEU A O 1
ATOM 739 N N . ASN A 1 93 ? -17.228 -8.394 17.642 1.00 92.62 93 AS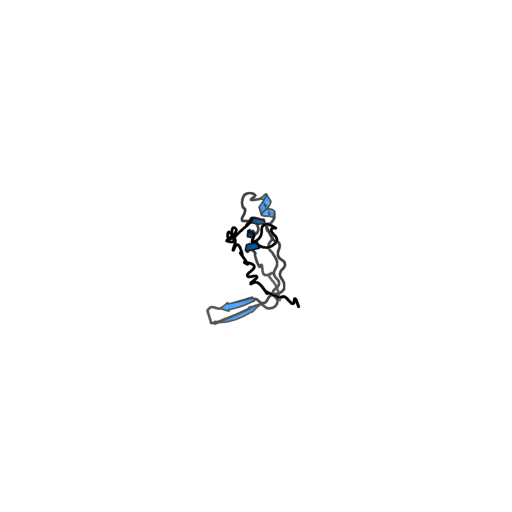N A N 1
ATOM 740 C CA . ASN A 1 93 ? -17.221 -8.779 19.045 1.00 92.62 93 ASN A CA 1
ATOM 741 C C . ASN A 1 93 ? -16.500 -7.759 19.936 1.00 92.62 93 ASN A C 1
ATOM 743 O O . ASN A 1 93 ? -15.486 -7.173 19.560 1.00 92.62 93 ASN A O 1
ATOM 747 N N . ARG A 1 94 ? -16.961 -7.620 21.187 1.00 90.94 94 ARG A N 1
ATOM 748 C CA . ARG A 1 94 ? -16.424 -6.625 22.140 1.00 90.94 94 ARG A CA 1
ATOM 749 C C . ARG A 1 94 ? -14.930 -6.794 22.437 1.00 90.94 94 ARG A C 1
ATOM 751 O O . ARG A 1 94 ? -14.260 -5.815 22.740 1.00 90.94 94 ARG A O 1
ATOM 758 N N . LYS A 1 95 ? -14.408 -8.022 22.331 1.00 93.94 95 LYS A N 1
ATOM 759 C CA . LYS A 1 95 ? -12.978 -8.327 22.508 1.00 93.94 95 LYS A CA 1
ATOM 760 C C . LYS A 1 95 ? -12.106 -7.898 21.315 1.00 93.94 95 LYS A C 1
ATOM 762 O O . LYS A 1 95 ? -10.897 -8.057 21.400 1.00 93.94 95 LYS A O 1
ATOM 767 N N . LYS A 1 96 ? -12.697 -7.383 20.226 1.00 93.50 96 LYS A N 1
ATOM 768 C CA . LYS A 1 96 ? -12.003 -6.904 19.016 1.00 93.50 96 LYS A CA 1
ATOM 769 C C . LYS A 1 96 ? -11.123 -7.959 18.330 1.00 93.50 96 LYS A C 1
ATOM 771 O O . LYS A 1 96 ? -10.110 -7.634 17.729 1.00 93.50 96 LYS A O 1
ATOM 776 N N . THR A 1 97 ? -11.513 -9.231 18.410 1.00 94.50 97 THR A N 1
ATOM 777 C CA . THR A 1 97 ? -10.766 -10.340 17.783 1.00 94.50 97 THR A CA 1
ATOM 778 C C . THR A 1 97 ? -11.333 -10.762 16.430 1.00 94.50 97 THR A C 1
ATOM 780 O O . THR A 1 97 ? -10.716 -11.562 15.734 1.00 94.50 97 THR A O 1
ATOM 783 N N . LYS A 1 98 ? -12.518 -10.263 16.059 1.00 95.12 98 LYS A N 1
ATOM 784 C CA . LYS A 1 98 ? -13.158 -10.498 14.763 1.00 95.12 98 LYS A CA 1
ATOM 785 C C . LYS A 1 98 ? -13.657 -9.171 14.203 1.00 95.12 98 LYS A C 1
ATOM 787 O O . LYS A 1 98 ? -14.318 -8.420 14.922 1.00 95.12 98 LYS A O 1
ATOM 792 N N . ALA A 1 99 ? -13.378 -8.907 12.934 1.00 96.31 99 ALA A N 1
ATOM 793 C CA . ALA A 1 99 ? -13.847 -7.723 12.228 1.00 96.31 99 ALA A CA 1
ATOM 794 C C . ALA A 1 99 ? -14.158 -8.053 10.766 1.00 96.31 99 ALA A C 1
ATOM 796 O O . ALA A 1 99 ? -13.615 -9.012 10.217 1.00 96.31 99 ALA A O 1
ATOM 797 N N . ILE A 1 100 ? -15.024 -7.246 10.160 1.00 96.69 100 ILE A N 1
ATOM 798 C CA . ILE A 1 100 ? -15.109 -7.106 8.704 1.00 96.69 100 ILE A CA 1
ATOM 799 C C . ILE A 1 100 ? -14.425 -5.799 8.309 1.00 96.69 100 ILE A C 1
ATOM 801 O O . ILE A 1 100 ? -14.573 -4.804 9.016 1.00 96.69 100 ILE A O 1
ATOM 805 N N . GLU A 1 101 ? -13.681 -5.804 7.208 1.00 96.69 101 GLU A N 1
ATOM 806 C CA . GLU A 1 101 ? -12.937 -4.646 6.709 1.00 96.69 101 GLU A CA 1
ATOM 807 C C . GLU A 1 101 ? -13.206 -4.465 5.219 1.00 96.69 101 GLU A C 1
ATOM 809 O O . GLU A 1 101 ? -13.237 -5.437 4.465 1.00 96.69 101 GLU A O 1
ATOM 814 N N . VAL A 1 102 ? -13.382 -3.210 4.814 1.00 96.69 102 VAL A N 1
ATOM 815 C CA . VAL A 1 102 ? -13.263 -2.792 3.420 1.00 96.69 102 VAL A CA 1
ATOM 816 C C . VAL A 1 102 ? -11.952 -2.028 3.294 1.00 96.69 102 VAL A C 1
ATOM 818 O O . VAL A 1 102 ? -11.713 -1.073 4.040 1.00 96.69 102 VAL A O 1
ATOM 821 N N . ASN A 1 103 ? -11.107 -2.462 2.363 1.00 94.69 103 ASN A N 1
ATOM 822 C CA . ASN A 1 103 ? -9.815 -1.860 2.077 1.00 94.69 103 ASN A CA 1
ATOM 823 C C . ASN A 1 103 ? -9.726 -1.398 0.622 1.00 94.69 103 ASN A C 1
ATOM 825 O O . ASN A 1 103 ? -10.315 -1.989 -0.283 1.00 94.69 103 ASN A O 1
ATOM 829 N N . PHE A 1 104 ? -8.947 -0.347 0.411 1.00 91.38 104 PHE A N 1
ATOM 830 C CA . PHE A 1 104 ? -8.559 0.125 -0.906 1.00 91.38 104 PHE A CA 1
ATOM 831 C C . PHE A 1 104 ? -7.084 0.499 -0.885 1.00 91.38 104 PHE A C 1
ATOM 833 O O . PHE A 1 104 ? -6.649 1.260 -0.020 1.00 91.38 104 PHE A O 1
ATOM 840 N N . ASP A 1 105 ? -6.345 -0.010 -1.865 1.00 90.56 105 ASP A N 1
ATOM 841 C CA . ASP A 1 105 ? -4.920 0.238 -2.036 1.00 90.56 105 ASP A CA 1
ATOM 842 C C . ASP A 1 105 ? -4.692 0.850 -3.430 1.00 90.56 105 ASP A C 1
ATOM 844 O O . ASP A 1 105 ? -4.975 0.219 -4.452 1.00 90.56 105 ASP A O 1
ATOM 848 N N . HIS A 1 106 ? -4.188 2.086 -3.490 1.00 88.75 106 HIS A N 1
ATOM 849 C CA . HIS A 1 106 ? -3.852 2.753 -4.751 1.00 88.75 106 HIS A CA 1
ATOM 850 C C . HIS A 1 106 ? -2.401 2.447 -5.166 1.00 88.75 106 HIS A C 1
ATOM 852 O O . HIS A 1 106 ? -1.521 3.306 -5.058 1.00 88.75 106 HIS A O 1
ATOM 858 N N . ILE A 1 107 ? -2.155 1.230 -5.659 1.00 87.75 107 ILE A N 1
ATOM 859 C CA . ILE A 1 107 ? -0.813 0.757 -6.042 1.00 87.75 107 ILE A CA 1
ATOM 860 C C . ILE A 1 107 ? -0.482 1.008 -7.521 1.00 87.75 107 ILE A C 1
ATOM 862 O O . ILE A 1 107 ? -1.365 1.022 -8.383 1.00 87.75 107 ILE A O 1
ATOM 866 N N . LYS A 1 108 ? 0.807 1.155 -7.843 1.00 88.94 108 LYS A N 1
ATOM 867 C CA . LYS A 1 108 ? 1.305 1.310 -9.220 1.00 88.94 108 LYS A CA 1
ATOM 868 C C . LYS A 1 108 ? 2.217 0.152 -9.615 1.00 88.94 108 LYS A C 1
ATOM 870 O O . LYS A 1 108 ? 3.301 -0.024 -9.068 1.00 88.94 108 LYS A O 1
ATOM 875 N N . TYR A 1 109 ? 1.810 -0.586 -10.645 1.00 92.00 109 TYR A N 1
ATOM 876 C CA . TYR A 1 109 ? 2.639 -1.601 -11.291 1.00 92.00 109 TYR A CA 1
ATOM 877 C C . TYR A 1 109 ? 3.438 -0.975 -12.441 1.00 92.00 109 TYR A C 1
ATOM 879 O O . TYR A 1 109 ? 2.868 -0.631 -13.479 1.00 92.00 109 TYR A O 1
ATOM 887 N N . VAL A 1 110 ? 4.757 -0.822 -12.277 1.00 93.81 110 VAL A N 1
ATOM 888 C CA . VAL A 1 110 ? 5.617 -0.207 -13.300 1.00 93.81 110 VAL A CA 1
ATOM 889 C C . VAL A 1 110 ? 6.520 -1.253 -13.945 1.00 93.81 110 VAL A C 1
ATOM 891 O O . VAL A 1 110 ? 7.459 -1.765 -13.332 1.00 93.81 110 VAL A O 1
ATOM 894 N N . VAL A 1 111 ? 6.254 -1.551 -15.219 1.00 94.88 111 VAL A N 1
ATOM 895 C CA . VAL A 1 111 ? 7.115 -2.410 -16.043 1.00 94.88 111 VAL A CA 1
ATOM 896 C C . VAL A 1 111 ? 8.491 -1.764 -16.184 1.00 94.88 111 VAL A C 1
ATOM 898 O O . VAL A 1 111 ? 8.606 -0.603 -16.573 1.00 94.88 111 VAL A O 1
ATOM 901 N N . THR A 1 112 ? 9.552 -2.511 -15.885 1.00 93.69 112 THR A N 1
ATOM 902 C CA . THR A 1 112 ? 10.910 -2.039 -16.170 1.00 93.69 112 THR A CA 1
ATOM 903 C C . THR A 1 112 ? 11.169 -2.155 -17.676 1.00 93.69 112 THR A C 1
ATOM 905 O O . THR A 1 112 ? 10.961 -3.214 -18.264 1.00 93.69 112 THR A O 1
ATOM 908 N N . GLY A 1 113 ? 11.619 -1.068 -18.303 1.00 91.31 113 GLY A N 1
ATOM 909 C CA . GLY A 1 113 ? 11.933 -1.038 -19.734 1.00 91.31 113 GLY A CA 1
ATOM 910 C C . GLY A 1 113 ? 13.192 -1.831 -20.105 1.00 91.31 113 GLY A C 1
ATOM 911 O O . GLY A 1 113 ? 14.000 -2.173 -19.242 1.00 91.31 113 GLY A O 1
ATOM 912 N N . GLY A 1 114 ? 13.360 -2.104 -21.404 1.00 87.69 114 GLY A N 1
ATOM 913 C CA . GLY A 1 114 ? 14.571 -2.734 -21.954 1.00 87.69 114 GLY A CA 1
ATOM 914 C C . GLY A 1 114 ? 14.762 -4.206 -21.572 1.00 87.69 114 GLY A C 1
ATOM 915 O O . GLY A 1 114 ? 15.891 -4.684 -21.522 1.00 87.69 114 GLY A O 1
ATOM 916 N N . GLN A 1 115 ? 13.675 -4.912 -21.262 1.00 83.50 115 GLN A N 1
ATOM 917 C CA . GLN A 1 115 ? 13.707 -6.338 -20.943 1.00 83.50 115 GLN A CA 1
ATOM 918 C C . GLN A 1 115 ? 13.657 -7.187 -22.214 1.00 83.50 115 GLN A C 1
ATOM 920 O O . GLN A 1 115 ? 12.938 -6.849 -23.152 1.00 83.50 115 GLN A O 1
ATOM 925 N N . THR A 1 116 ? 14.417 -8.280 -22.202 1.00 70.69 116 THR A N 1
ATOM 926 C CA . THR A 1 116 ? 14.507 -9.308 -23.251 1.00 70.69 116 THR A CA 1
ATOM 927 C C . THR A 1 116 ? 13.839 -10.596 -22.808 1.00 70.69 116 THR A C 1
ATOM 929 O O . THR A 1 116 ? 14.110 -10.998 -21.648 1.00 70.69 116 THR A O 1
#

pLDDT: mean 82.46, std 15.68, range [42.94, 97.69]

Radius of gyration: 31.85 Å; chains: 1; bounding box: 63×74×91 Å

Secondary structure (DSSP, 8-state):
-------------------------S-SEEEEEEEE-------EEEEEE-TTS-EEEEEEE-EE----TTHHHH-TT-TTSS-EEEEEEEESSTTS--EEEEEEE----EEPSS--